Protein AF-A0A2P5EW99-F1 (afdb_monomer_lite)

Radius of gyration: 23.75 Å; chains: 1; bounding box: 66×45×56 Å

pLDDT: mean 87.97, std 10.36, range [47.12, 96.94]

Sequence (179 aa):
MGIEPVIMSAGELESERAGEPGKLIRERYRTASQVVQNQGKMSCLMINDIDAGLGRFGEQPNLEDIVNIVHRMYEKDGISKDEVISIVNKFPNQALDFYGALRSRTYDRSISKWVDDIGGVENLGDKLLKRRKNEKLPVFTPPKQTVEALLESGYSLLKEQQLIMETRLSKEYMKNIDD

Secondary structure (DSSP, 8-state):
--B--EEEEGGGG--SSTTHHHHHHHHHHHHHHHHHHHH--B--EEEES----S----PPP-HHHHHHHHHHHHGGGT--HHHHHHHHHHSTT--HHHHHHHHHHHHHHHHHHHHHHTTSHHHHHHHHTS--TTPPPP---PPPP-HHHHHHHHHHHHHHHHHHHHHHHHHHHHHTS--

Structure (mmCIF, N/CA/C/O backbone):
data_AF-A0A2P5EW99-F1
#
_entry.id   AF-A0A2P5EW99-F1
#
loop_
_atom_site.group_PDB
_atom_site.id
_atom_site.type_symbol
_atom_site.label_atom_id
_atom_site.label_alt_id
_atom_site.label_comp_id
_atom_site.label_asym_id
_atom_site.label_entity_id
_atom_site.label_seq_id
_atom_site.pdbx_PDB_ins_code
_atom_site.Cartn_x
_atom_site.Cartn_y
_atom_site.Cartn_z
_atom_site.occupancy
_atom_site.B_iso_or_equiv
_atom_site.auth_seq_id
_atom_site.auth_comp_id
_atom_site.auth_asym_id
_atom_site.auth_atom_id
_atom_site.pdbx_PDB_model_num
ATOM 1 N N . MET A 1 1 ? -20.392 -2.527 8.228 1.00 56.19 1 MET A N 1
ATOM 2 C CA . MET A 1 1 ? -20.735 -2.230 9.637 1.00 56.19 1 MET A CA 1
ATOM 3 C C . MET A 1 1 ? -20.933 -0.723 9.730 1.00 56.19 1 MET A C 1
ATOM 5 O O . MET A 1 1 ? -19.994 -0.001 9.440 1.00 56.19 1 MET A O 1
ATOM 9 N N . GLY A 1 2 ? -22.161 -0.249 9.964 1.00 81.62 2 GLY A N 1
ATOM 10 C CA . GLY A 1 2 ? -22.544 1.171 9.854 1.00 81.62 2 GLY A CA 1
ATOM 11 C C . GLY A 1 2 ? -22.102 2.036 11.038 1.00 81.62 2 GLY A C 1
ATOM 12 O O . GLY A 1 2 ? -22.951 2.599 11.721 1.00 81.62 2 GLY A O 1
ATOM 13 N N . ILE A 1 3 ? -20.795 2.096 11.299 1.00 90.75 3 ILE A N 1
ATOM 14 C CA . ILE A 1 3 ? -20.188 2.988 12.294 1.00 90.75 3 ILE A CA 1
ATOM 15 C C . ILE A 1 3 ? -19.565 4.170 11.550 1.00 90.75 3 ILE A C 1
ATOM 17 O O . ILE A 1 3 ? -18.874 3.969 10.553 1.00 90.75 3 ILE A O 1
ATOM 21 N N . GLU A 1 4 ? -19.795 5.384 12.036 1.00 93.94 4 GLU A N 1
ATOM 22 C CA . GLU A 1 4 ? -19.189 6.611 11.517 1.00 93.94 4 GLU A CA 1
ATOM 23 C C . GLU A 1 4 ? -18.119 7.099 12.505 1.00 93.94 4 GLU A C 1
ATOM 25 O O . GLU A 1 4 ? -18.459 7.731 13.509 1.00 93.94 4 GLU A O 1
ATOM 30 N N . PRO A 1 5 ? -16.836 6.747 12.304 1.00 94.56 5 PRO A N 1
ATOM 31 C CA . PRO A 1 5 ? -15.780 7.099 13.242 1.00 94.56 5 PRO A CA 1
ATOM 32 C C . PRO A 1 5 ? -15.405 8.580 13.133 1.00 94.56 5 PRO A C 1
ATOM 34 O O . PRO A 1 5 ? -15.312 9.138 12.040 1.00 94.56 5 PRO A O 1
ATOM 37 N N . VAL A 1 6 ? -15.102 9.198 14.272 1.00 95.69 6 VAL A N 1
ATOM 38 C CA . VAL A 1 6 ? -14.366 10.463 14.327 1.00 95.69 6 VAL A CA 1
ATOM 39 C C . VAL A 1 6 ? -12.889 10.120 14.427 1.00 95.69 6 VAL A C 1
ATOM 41 O O . VAL A 1 6 ? -12.452 9.556 15.428 1.00 95.69 6 VAL A O 1
ATOM 44 N N . ILE A 1 7 ? -12.140 10.427 13.373 1.00 93.75 7 ILE A N 1
ATOM 45 C CA . ILE A 1 7 ? -10.735 10.041 13.229 1.00 93.75 7 ILE A CA 1
ATOM 46 C C . ILE A 1 7 ? -9.837 11.205 13.651 1.00 93.75 7 ILE A C 1
ATOM 48 O O . ILE A 1 7 ? -10.129 12.362 13.342 1.00 93.75 7 ILE A O 1
ATOM 52 N N . MET A 1 8 ? -8.741 10.887 14.332 1.00 94.44 8 MET A N 1
ATOM 53 C CA . MET A 1 8 ? -7.618 11.797 14.545 1.00 94.44 8 MET A CA 1
ATOM 54 C C . MET A 1 8 ? -6.282 11.044 14.512 1.00 94.44 8 MET A C 1
ATOM 56 O O . MET A 1 8 ? -6.242 9.846 14.795 1.00 94.44 8 MET A O 1
ATOM 60 N N . SER A 1 9 ? -5.196 11.739 14.180 1.00 92.31 9 SER A N 1
ATOM 61 C CA . SER A 1 9 ? -3.828 11.196 14.202 1.00 92.31 9 SER A CA 1
ATOM 62 C C . SER A 1 9 ? -3.112 11.514 15.518 1.00 92.31 9 SER A C 1
ATOM 64 O O . SER A 1 9 ? -3.367 12.552 16.130 1.00 92.31 9 SER A O 1
ATOM 66 N N . ALA A 1 10 ? -2.174 10.659 15.935 1.00 88.69 10 ALA A N 1
ATOM 67 C CA . ALA A 1 10 ? -1.273 10.938 17.050 1.00 88.69 10 ALA A CA 1
ATOM 68 C C . ALA A 1 10 ? -0.484 12.248 16.876 1.00 88.69 10 ALA A C 1
ATOM 70 O O . ALA A 1 10 ? -0.296 12.961 17.856 1.00 88.69 10 ALA A O 1
ATOM 71 N N . GLY A 1 11 ? -0.127 12.629 15.644 1.00 89.12 11 GLY A N 1
ATOM 72 C CA . GLY A 1 11 ? 0.551 13.904 15.379 1.00 89.12 11 GLY A CA 1
ATOM 73 C C . GLY A 1 11 ? -0.291 15.134 15.748 1.00 89.12 11 GLY A C 1
ATOM 74 O O . GLY A 1 11 ? 0.251 16.164 16.128 1.00 89.12 11 GLY A O 1
ATOM 75 N N . GLU A 1 12 ? -1.628 15.035 15.730 1.00 90.69 12 GLU A N 1
ATOM 76 C CA . GLU A 1 12 ? -2.504 16.120 16.211 1.00 90.69 12 GLU A CA 1
ATOM 77 C C . GLU A 1 12 ? -2.435 16.303 17.739 1.00 90.69 12 GLU A C 1
ATOM 79 O O . GLU A 1 12 ? -2.917 17.305 18.270 1.00 90.69 12 GLU A O 1
ATOM 84 N N . LEU A 1 13 ? -1.877 15.328 18.461 1.00 90.19 13 LEU A N 1
ATOM 85 C CA . LEU A 1 13 ? -1.701 15.357 19.912 1.00 90.19 13 LEU A CA 1
ATOM 86 C C . LEU A 1 13 ? -0.320 15.881 20.329 1.00 90.19 13 LEU A C 1
ATOM 88 O O . LEU A 1 13 ? -0.085 16.056 21.526 1.00 90.19 13 LEU A O 1
ATOM 92 N N . GLU A 1 14 ? 0.577 16.151 19.383 1.00 89.25 14 GLU A N 1
ATOM 93 C CA . GLU A 1 14 ? 1.886 16.738 19.658 1.00 89.25 14 GLU A CA 1
ATOM 94 C C . GLU A 1 14 ? 1.737 18.251 19.868 1.00 89.25 14 GLU A C 1
ATOM 96 O O . GLU A 1 14 ? 1.514 19.016 18.932 1.00 89.25 14 GLU A O 1
ATOM 101 N N . SER A 1 15 ? 1.826 18.699 21.123 1.00 89.75 15 SER A N 1
ATOM 102 C CA . SER A 1 15 ? 1.763 20.123 21.467 1.00 89.75 15 SER A CA 1
ATOM 103 C C . SER A 1 15 ? 2.757 20.476 22.568 1.00 89.75 15 SER A C 1
ATOM 105 O O . SER A 1 15 ? 2.877 19.777 23.574 1.00 89.75 15 SER A O 1
ATOM 107 N N . GLU A 1 16 ? 3.424 21.618 22.398 1.00 90.94 16 GLU A N 1
ATOM 108 C CA . GLU A 1 16 ? 4.286 22.234 23.413 1.00 90.94 16 GLU A CA 1
ATOM 109 C C . GLU A 1 16 ? 3.481 22.757 24.616 1.00 90.94 16 GLU A C 1
ATOM 111 O O . GLU A 1 16 ? 4.020 22.978 25.703 1.00 90.94 16 GLU A O 1
ATOM 116 N N . ARG A 1 17 ? 2.171 22.974 24.440 1.00 91.69 17 ARG A N 1
ATOM 117 C CA . ARG A 1 17 ? 1.294 23.558 25.452 1.00 91.69 17 ARG A CA 1
ATOM 118 C C . ARG A 1 17 ? 0.556 22.469 26.215 1.00 91.69 17 ARG A C 1
ATOM 120 O O . ARG A 1 17 ? -0.347 21.799 25.708 1.00 91.69 17 ARG A O 1
ATOM 127 N N . ALA A 1 18 ? 0.874 22.371 27.501 1.00 86.94 18 ALA A N 1
ATOM 128 C CA . ALA A 1 18 ? 0.179 21.478 28.415 1.00 86.94 18 ALA A CA 1
ATOM 129 C C . ALA A 1 18 ? -1.347 21.699 28.379 1.00 86.94 18 ALA A C 1
ATOM 131 O O . ALA A 1 18 ? -1.847 22.818 28.497 1.00 86.94 18 ALA A O 1
ATOM 132 N N . GLY A 1 19 ? -2.095 20.602 28.234 1.00 89.81 19 GLY A N 1
ATOM 133 C CA . GLY A 1 19 ? -3.559 20.590 28.259 1.00 89.81 19 GLY A CA 1
ATOM 134 C C . GLY A 1 19 ? -4.251 20.708 26.896 1.00 89.81 19 GLY A C 1
ATOM 135 O O . GLY A 1 19 ? -5.423 20.331 26.809 1.00 89.81 19 GLY A O 1
ATOM 136 N N . GLU A 1 20 ? -3.559 21.139 25.835 1.00 93.88 20 GLU A N 1
ATOM 137 C CA . GLU A 1 20 ? -4.117 21.149 24.471 1.00 93.88 20 GLU A CA 1
ATOM 138 C C . GLU A 1 20 ? -4.461 19.743 23.957 1.00 93.88 20 GLU A C 1
ATOM 140 O O . GLU A 1 20 ? -5.608 19.556 23.536 1.00 93.88 20 GLU A O 1
ATOM 145 N N . PRO A 1 21 ? -3.589 18.721 24.097 1.00 92.94 21 PRO A N 1
ATOM 146 C CA . PRO A 1 21 ? -3.914 17.370 23.633 1.00 92.94 21 PRO A CA 1
ATOM 147 C C . PRO A 1 21 ? -5.149 16.803 24.346 1.00 92.94 21 PRO A C 1
ATOM 149 O O . PRO A 1 21 ? -6.064 16.257 23.731 1.00 92.94 21 PRO A O 1
ATOM 152 N N . GLY A 1 22 ? -5.248 17.025 25.662 1.00 93.94 22 GLY A N 1
ATOM 153 C CA . GLY A 1 22 ? -6.405 16.598 26.450 1.00 93.94 22 GLY A CA 1
ATOM 154 C C . GLY A 1 22 ? -7.698 17.338 26.087 1.00 93.94 22 GLY A C 1
ATOM 155 O O . GLY A 1 22 ? -8.784 16.759 26.164 1.00 93.94 22 GLY A O 1
ATOM 156 N N . LYS A 1 23 ? -7.614 18.614 25.689 1.00 95.44 23 LYS A N 1
ATOM 157 C CA . LYS A 1 23 ? -8.766 19.370 25.179 1.00 95.44 23 LYS A CA 1
ATOM 158 C C . LYS A 1 23 ? -9.225 18.809 23.833 1.00 95.44 23 LYS A C 1
ATOM 160 O O . LYS A 1 23 ? -10.418 18.544 23.694 1.00 95.44 23 LYS A O 1
ATOM 165 N N . LEU A 1 24 ? -8.292 18.561 22.916 1.00 95.00 24 LEU A N 1
ATOM 166 C CA . LEU A 1 24 ? -8.584 18.026 21.590 1.00 95.00 24 LEU A CA 1
ATOM 167 C C . LEU A 1 24 ? -9.281 16.660 21.669 1.00 95.00 24 LEU A C 1
ATOM 169 O O . LEU A 1 24 ? -10.329 16.473 21.055 1.00 95.00 24 LEU A O 1
ATOM 173 N N . ILE A 1 25 ? -8.789 15.739 22.506 1.00 95.06 25 ILE A N 1
ATOM 174 C CA . ILE A 1 25 ? -9.436 14.429 22.717 1.00 95.06 25 ILE A CA 1
ATOM 175 C C . ILE A 1 25 ? -10.888 14.597 23.186 1.00 95.06 25 ILE A C 1
ATOM 177 O O . ILE A 1 25 ? -11.794 13.950 22.657 1.00 95.06 25 ILE A O 1
ATOM 181 N N . ARG A 1 26 ? -11.150 15.495 24.149 1.00 96.81 26 ARG A N 1
ATOM 182 C CA . ARG A 1 26 ? -12.518 15.754 24.638 1.00 96.81 26 ARG A CA 1
ATOM 183 C C . ARG A 1 26 ? -13.427 16.316 23.550 1.00 96.81 26 ARG A C 1
ATOM 185 O O . ARG A 1 26 ? -14.605 15.968 23.505 1.00 96.81 26 ARG A O 1
ATOM 192 N N . GLU A 1 27 ? -12.910 17.191 22.698 1.00 96.44 27 GLU A N 1
ATOM 193 C CA . GLU A 1 27 ? -13.664 17.770 21.584 1.00 96.44 27 GLU A CA 1
ATOM 194 C C . GLU A 1 27 ? -14.008 16.714 20.531 1.00 96.44 27 GLU A C 1
ATOM 196 O O . GLU A 1 27 ? -15.172 16.593 20.136 1.00 96.44 27 GLU A O 1
ATOM 201 N N . ARG A 1 28 ? -13.042 15.874 20.145 1.00 96.94 28 ARG A N 1
ATOM 202 C CA . ARG A 1 28 ? -13.268 14.768 19.204 1.00 96.94 28 ARG A CA 1
ATOM 203 C C . ARG A 1 28 ? -14.233 13.722 19.771 1.00 96.94 28 ARG A C 1
ATOM 205 O O . ARG A 1 28 ? -15.149 13.294 19.074 1.00 96.94 28 ARG A O 1
ATOM 212 N N . TYR A 1 29 ? -14.123 13.396 21.059 1.00 96.44 29 TYR A N 1
ATOM 213 C CA . TYR A 1 29 ? -15.063 12.500 21.741 1.00 96.44 29 TYR A CA 1
ATOM 214 C C . TYR A 1 29 ? -16.494 13.062 21.769 1.00 96.44 29 TYR A C 1
ATOM 216 O O . TYR A 1 29 ? -17.459 12.350 21.492 1.00 96.44 29 TYR A O 1
ATOM 224 N N . ARG A 1 30 ? -16.656 14.363 22.054 1.00 96.56 30 ARG A N 1
ATOM 225 C CA . ARG A 1 30 ? -17.970 15.028 21.979 1.00 96.56 30 ARG A CA 1
ATOM 226 C C . ARG A 1 30 ? -18.532 15.028 20.565 1.00 96.56 30 ARG A C 1
ATOM 228 O O . ARG A 1 30 ? -19.731 14.832 20.409 1.00 96.56 30 ARG A O 1
ATOM 235 N N . THR A 1 31 ? -17.680 15.202 19.562 1.00 95.69 31 THR A N 1
ATOM 236 C CA . THR A 1 31 ? -18.081 15.124 18.152 1.00 95.69 31 THR A CA 1
ATOM 237 C C . THR A 1 31 ? -18.645 13.737 17.834 1.00 95.69 31 THR A C 1
ATOM 239 O O . THR A 1 31 ? -19.733 13.642 17.275 1.00 95.69 31 THR A O 1
ATOM 242 N N . ALA A 1 32 ? -17.984 12.662 18.279 1.00 96.00 32 ALA A N 1
ATOM 243 C CA . ALA A 1 32 ? -18.495 11.299 18.106 1.00 96.00 32 ALA A CA 1
ATOM 244 C C . ALA A 1 32 ? -19.850 11.104 18.814 1.00 96.00 32 ALA A C 1
ATOM 246 O O . ALA A 1 32 ? -20.790 10.563 18.237 1.00 96.00 32 ALA A O 1
ATOM 247 N N . SER A 1 33 ? -20.001 11.629 20.035 1.00 95.19 33 SER A N 1
ATOM 248 C CA . SER A 1 33 ? -21.285 11.613 20.754 1.00 95.19 33 SER A CA 1
ATOM 249 C C . SER A 1 33 ? -22.396 12.358 20.000 1.00 95.19 33 SER A C 1
ATOM 251 O O . SER A 1 33 ? -23.525 11.879 19.918 1.00 95.19 33 SER A O 1
ATOM 253 N N . GLN A 1 34 ? -22.083 13.499 19.381 1.00 95.31 34 GLN A N 1
ATOM 254 C CA . GLN A 1 34 ? -23.042 14.254 18.571 1.00 95.31 34 GLN A CA 1
ATOM 255 C C . GLN A 1 34 ? -23.470 13.497 17.312 1.00 95.31 34 GLN A C 1
ATOM 257 O O . GLN A 1 34 ? -24.633 13.595 16.928 1.00 95.31 34 GLN A O 1
ATOM 262 N N . VAL A 1 35 ? -22.581 12.716 16.689 1.00 93.75 35 VAL A N 1
ATOM 263 C CA . VAL A 1 35 ? -22.958 11.828 15.575 1.00 93.75 35 VAL A CA 1
ATOM 264 C C . VAL A 1 35 ? -24.011 10.818 16.041 1.00 93.75 35 VAL A C 1
ATOM 266 O O . VAL A 1 35 ? -25.034 10.652 15.374 1.00 93.75 35 VAL A O 1
ATOM 269 N N . VAL A 1 36 ? -23.832 10.228 17.227 1.00 93.38 36 VAL A N 1
ATOM 270 C CA . VAL A 1 36 ? -24.821 9.308 17.816 1.00 93.38 36 VAL A CA 1
ATOM 271 C C . VAL A 1 36 ? -26.147 10.013 18.100 1.00 93.38 36 VAL A C 1
ATOM 273 O O . VAL A 1 36 ? -27.199 9.520 17.699 1.00 93.38 36 VAL A O 1
ATOM 276 N N . GLN A 1 37 ? -26.109 11.172 18.758 1.00 93.62 37 GLN A N 1
ATOM 277 C CA . GLN A 1 37 ? -27.314 11.882 19.199 1.00 93.62 37 GLN A CA 1
ATOM 278 C C . GLN A 1 37 ? -28.116 12.485 18.042 1.00 93.62 37 GLN A C 1
ATOM 280 O O . GLN A 1 37 ? -29.340 12.384 18.026 1.00 93.62 37 GLN A O 1
ATOM 285 N N . ASN A 1 38 ? -27.437 13.109 17.079 1.00 94.12 38 ASN A N 1
ATOM 286 C CA . ASN A 1 38 ? -28.093 13.919 16.053 1.00 94.12 38 ASN A CA 1
ATOM 287 C C . ASN A 1 38 ? -28.376 13.132 14.774 1.00 94.12 38 ASN A C 1
ATOM 289 O O . ASN A 1 38 ? -29.332 13.443 14.069 1.00 94.12 38 ASN A O 1
ATOM 293 N N . GLN A 1 39 ? -27.539 12.142 14.448 1.00 90.62 39 GLN A N 1
ATOM 294 C CA . GLN A 1 39 ? -27.673 11.365 13.212 1.00 90.62 39 GLN A CA 1
ATOM 295 C C . GLN A 1 39 ? -28.203 9.946 13.451 1.00 90.62 39 GLN A C 1
ATOM 297 O O . GLN A 1 39 ? -28.511 9.251 12.484 1.00 90.62 39 GLN A O 1
ATOM 302 N N . GLY A 1 40 ? -28.285 9.489 14.708 1.00 90.81 40 GLY A N 1
ATOM 303 C CA . GLY A 1 40 ? -28.728 8.133 15.050 1.00 90.81 40 GLY A CA 1
ATOM 304 C C . GLY A 1 40 ? -27.779 7.026 14.574 1.00 90.81 40 GLY A C 1
ATOM 305 O O . GLY A 1 40 ? -28.169 5.860 14.533 1.00 90.81 40 GLY A O 1
ATOM 306 N N . LYS A 1 41 ? -26.542 7.368 14.190 1.00 92.31 41 LYS A N 1
ATOM 307 C CA . LYS A 1 41 ? -25.525 6.414 13.732 1.00 92.31 41 LYS A CA 1
ATOM 308 C C . LYS A 1 41 ? -24.578 6.067 14.868 1.00 92.31 41 LYS A C 1
ATOM 310 O O . LYS A 1 41 ? -24.159 6.943 15.617 1.00 92.31 41 LYS A O 1
ATOM 315 N N . MET A 1 42 ? -24.183 4.800 14.966 1.00 94.69 42 MET A N 1
ATOM 316 C CA . MET A 1 42 ? -23.109 4.418 15.884 1.00 94.69 42 MET A CA 1
ATOM 317 C C . MET A 1 42 ? -21.824 5.165 15.512 1.00 94.69 42 MET A C 1
ATOM 319 O O . MET A 1 42 ? -21.482 5.264 14.336 1.00 94.69 42 MET A O 1
ATOM 323 N N . SER A 1 43 ? -21.105 5.672 16.509 1.00 96.19 43 SER A N 1
ATOM 324 C CA . SER A 1 43 ? -19.857 6.409 16.317 1.00 96.19 43 SER A CA 1
ATOM 325 C C . SER A 1 43 ? -18.870 6.072 17.427 1.00 96.19 43 SER A C 1
ATOM 327 O O . SER A 1 43 ? -19.259 5.688 18.531 1.00 96.19 43 SER A O 1
ATOM 329 N N . CYS A 1 44 ? -17.587 6.214 17.125 1.00 94.44 44 CYS A N 1
ATOM 330 C CA . CYS A 1 44 ? -16.490 6.074 18.068 1.00 94.44 44 CYS A CA 1
ATOM 331 C C . CYS A 1 44 ? -15.416 7.123 17.763 1.00 94.44 44 CYS A C 1
ATOM 333 O O . CYS A 1 44 ? -15.325 7.625 16.642 1.00 94.44 44 CYS A O 1
ATOM 335 N N . LEU A 1 45 ? -14.598 7.448 18.763 1.00 95.12 45 LEU A N 1
ATOM 336 C CA . LEU A 1 45 ? -13.349 8.170 18.544 1.00 95.12 45 LEU A CA 1
ATOM 337 C C . LEU A 1 45 ? -12.261 7.152 18.191 1.00 95.12 45 LEU A C 1
ATOM 339 O O . LEU A 1 45 ? -11.990 6.254 18.986 1.00 95.12 45 LEU A O 1
ATOM 343 N N . MET A 1 46 ? -11.642 7.308 17.025 1.00 93.50 46 MET A N 1
ATOM 344 C CA . MET A 1 46 ? -10.511 6.502 16.575 1.00 93.50 46 MET A CA 1
ATOM 345 C C . MET A 1 46 ? -9.261 7.381 16.519 1.00 93.50 46 MET A C 1
ATOM 347 O O . MET A 1 46 ? -9.207 8.341 15.752 1.00 93.50 46 MET A O 1
ATOM 351 N N . ILE A 1 47 ? -8.268 7.053 17.343 1.00 91.88 47 ILE A N 1
ATOM 352 C CA . ILE A 1 47 ? -6.959 7.713 17.348 1.00 91.88 47 ILE A CA 1
ATOM 353 C C . ILE A 1 47 ? -5.980 6.770 16.654 1.00 91.88 47 ILE A C 1
ATOM 355 O O . ILE A 1 47 ? -5.794 5.648 17.122 1.00 91.88 47 ILE A O 1
ATOM 359 N N . ASN A 1 48 ? -5.405 7.201 15.533 1.00 89.19 48 ASN A N 1
ATOM 360 C CA . ASN A 1 48 ? -4.478 6.392 14.745 1.00 89.19 48 ASN A CA 1
ATOM 361 C C . ASN A 1 48 ? -3.013 6.696 15.087 1.00 89.19 48 ASN A C 1
ATOM 363 O O . ASN A 1 48 ? -2.694 7.822 15.471 1.00 89.19 48 ASN A O 1
ATOM 367 N N . ASP A 1 49 ? -2.144 5.702 14.885 1.00 83.81 49 ASP A N 1
ATOM 368 C CA . ASP A 1 49 ? -0.677 5.80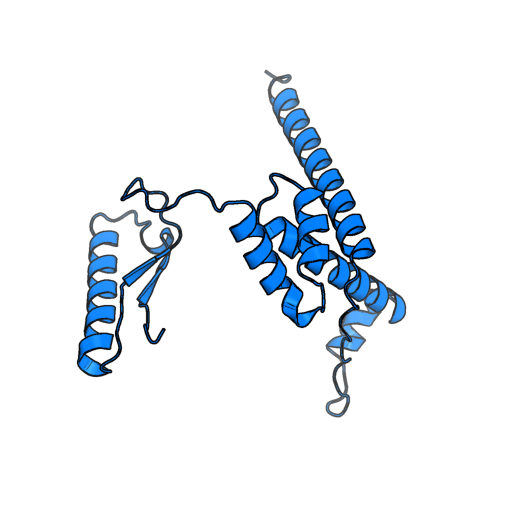8 14.983 1.00 83.81 49 ASP A CA 1
ATOM 369 C C . ASP A 1 49 ? -0.153 6.258 16.357 1.00 83.81 49 ASP A C 1
ATOM 371 O O . ASP A 1 49 ? 0.841 6.973 16.456 1.00 83.81 49 ASP A O 1
ATOM 375 N N . ILE A 1 50 ? -0.832 5.865 17.442 1.00 81.00 50 ILE A N 1
ATOM 376 C CA . ILE A 1 50 ? -0.364 6.155 18.800 1.00 81.00 50 ILE A CA 1
ATOM 377 C C . ILE A 1 50 ? 0.643 5.096 19.269 1.00 81.00 50 ILE A C 1
ATOM 379 O O . ILE A 1 50 ? 0.275 3.980 19.635 1.00 81.00 50 ILE A O 1
ATOM 383 N N . ASP A 1 51 ? 1.919 5.470 19.335 1.00 74.69 51 ASP A N 1
ATOM 384 C CA . ASP A 1 51 ? 2.987 4.641 19.910 1.00 74.69 51 ASP A CA 1
ATOM 385 C C . ASP A 1 51 ? 2.975 4.707 21.451 1.00 74.69 51 ASP A C 1
ATOM 387 O O . ASP A 1 51 ? 3.935 5.117 22.105 1.00 74.69 51 ASP A O 1
ATOM 391 N N . ALA A 1 52 ? 1.848 4.332 22.062 1.00 66.56 52 ALA A N 1
ATOM 392 C CA . ALA A 1 52 ? 1.665 4.319 23.512 1.00 66.56 52 ALA A CA 1
ATOM 393 C C . ALA A 1 52 ? 1.335 2.911 24.019 1.00 66.56 52 ALA A C 1
ATOM 395 O O . ALA A 1 52 ? 0.555 2.175 23.421 1.00 66.56 52 ALA A O 1
ATOM 396 N N . GLY A 1 53 ? 1.879 2.542 25.182 1.00 58.16 53 GLY A N 1
ATOM 397 C CA . GLY A 1 53 ? 1.628 1.254 25.844 1.00 58.16 53 GLY A CA 1
ATOM 398 C C . GLY A 1 53 ? 0.231 1.116 26.467 1.00 58.16 53 GLY A C 1
ATOM 399 O O . GLY A 1 53 ? 0.112 0.606 27.580 1.00 58.16 53 GLY A O 1
ATOM 400 N N . LEU A 1 54 ? -0.822 1.595 25.803 1.00 60.06 54 LEU A N 1
ATOM 401 C CA . LEU A 1 54 ? -2.201 1.552 26.287 1.00 60.06 54 LEU A CA 1
ATOM 402 C C . LEU A 1 54 ? -2.948 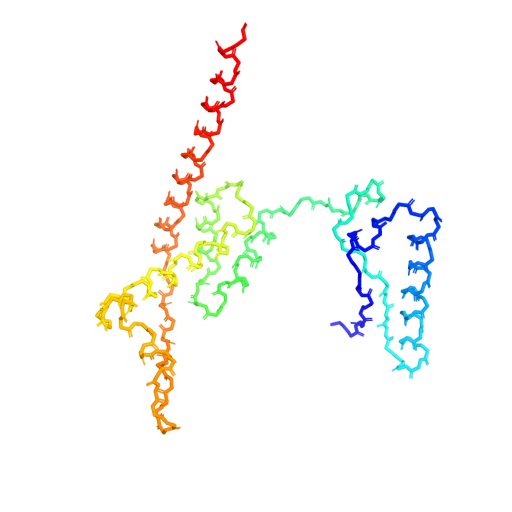0.373 25.663 1.00 60.06 54 LEU A C 1
ATOM 404 O O . LEU A 1 54 ? -3.510 0.490 24.583 1.00 60.06 54 LEU A O 1
ATOM 408 N N . GLY A 1 55 ? -2.981 -0.751 26.385 1.00 58.16 55 GLY A N 1
ATOM 409 C CA . GLY A 1 55 ? -3.725 -1.949 25.990 1.00 58.16 55 GLY A CA 1
ATOM 410 C C . GLY A 1 55 ? -3.076 -2.684 24.816 1.00 58.16 55 GLY A C 1
ATOM 411 O O . GLY A 1 55 ? -3.090 -2.227 23.681 1.00 58.16 55 GLY A O 1
ATOM 412 N N . ARG A 1 56 ? -2.521 -3.873 25.066 1.00 59.94 56 ARG A N 1
ATOM 413 C CA . ARG A 1 56 ? -2.084 -4.754 23.977 1.00 59.94 56 ARG A CA 1
ATOM 414 C C . ARG A 1 56 ? -3.302 -5.510 23.457 1.00 59.94 56 ARG A C 1
ATOM 416 O O . ARG A 1 56 ? -3.718 -6.486 24.070 1.00 59.94 56 ARG A O 1
ATOM 423 N N . PHE A 1 57 ? -3.874 -5.048 22.354 1.00 61.22 57 PHE A N 1
ATOM 424 C CA . PHE A 1 57 ? -4.826 -5.821 21.563 1.00 61.22 57 PHE A CA 1
ATOM 425 C C . PHE A 1 57 ? -4.188 -6.105 20.207 1.00 61.22 57 PHE A C 1
ATOM 427 O O . PHE A 1 57 ? -3.990 -5.193 19.413 1.00 61.22 57 PHE A O 1
ATOM 434 N N . GLY A 1 58 ? -3.838 -7.366 19.970 1.00 60.09 58 GLY A N 1
ATOM 435 C CA . GLY A 1 58 ? -3.280 -7.814 18.700 1.00 60.09 58 GLY A CA 1
ATOM 436 C C . GLY A 1 58 ? -2.336 -8.987 18.896 1.00 60.09 58 GLY A C 1
ATOM 437 O O . GLY A 1 58 ? -1.211 -8.817 19.363 1.00 60.09 58 GLY A O 1
ATOM 438 N N . GLU A 1 59 ? -2.796 -10.179 18.532 1.00 68.44 59 GLU A N 1
ATOM 439 C CA . GLU A 1 59 ? -1.877 -11.219 18.086 1.00 68.44 59 GLU A CA 1
ATOM 440 C C . GLU A 1 59 ? -1.304 -10.781 16.735 1.00 68.44 59 GLU A C 1
ATOM 442 O O . GLU A 1 59 ? -1.975 -10.099 15.954 1.00 68.44 59 GLU A O 1
ATOM 447 N N . GLN A 1 60 ? -0.048 -11.131 16.465 1.00 75.81 60 GLN A N 1
ATOM 448 C CA . GLN A 1 60 ? 0.490 -10.949 15.121 1.00 75.81 60 GLN A CA 1
ATOM 449 C C . GLN A 1 60 ? -0.346 -11.798 14.152 1.00 75.81 60 GLN A C 1
ATOM 451 O O . GLN A 1 60 ? -0.668 -12.937 14.501 1.00 75.81 60 GLN A O 1
ATOM 456 N N . PRO A 1 61 ? -0.708 -11.268 12.967 1.00 83.38 61 PRO A N 1
ATOM 457 C CA . PRO A 1 61 ? -1.490 -12.022 11.999 1.00 83.38 61 PRO A CA 1
ATOM 458 C C . PRO A 1 61 ? -0.771 -13.331 11.681 1.00 83.38 61 PRO A C 1
ATOM 460 O O . PRO A 1 61 ? 0.435 -13.343 11.416 1.00 83.38 61 PRO A O 1
ATOM 463 N N . ASN A 1 62 ? -1.509 -14.436 11.728 1.00 88.81 62 ASN A N 1
ATOM 464 C CA . ASN A 1 62 ? -0.953 -15.730 11.367 1.00 88.81 62 ASN A CA 1
ATOM 465 C C . ASN A 1 62 ? -0.833 -15.846 9.832 1.00 88.81 62 ASN A C 1
ATOM 467 O O . ASN A 1 62 ? -1.255 -14.969 9.073 1.00 88.81 62 ASN A O 1
ATOM 471 N N . LEU A 1 63 ? -0.244 -16.942 9.349 1.00 89.31 63 LEU A N 1
ATOM 472 C CA . LEU A 1 63 ? -0.051 -17.155 7.912 1.00 89.31 63 LEU A CA 1
ATOM 473 C C . LEU A 1 63 ? -1.375 -17.139 7.126 1.00 89.31 63 LEU A C 1
ATOM 475 O O . LEU A 1 63 ? -1.419 -16.627 6.009 1.00 89.31 63 LEU A O 1
ATOM 479 N N . GLU A 1 64 ? -2.450 -17.681 7.698 1.00 91.88 64 GLU A N 1
ATOM 480 C CA . GLU A 1 64 ? -3.765 -17.706 7.058 1.00 91.88 64 GLU A CA 1
ATOM 481 C C . GLU A 1 64 ? -4.357 -16.296 6.936 1.00 91.88 64 GLU A C 1
ATOM 483 O O . GLU A 1 64 ? -4.888 -15.949 5.877 1.00 91.88 64 GLU A O 1
ATOM 488 N N . ASP A 1 65 ? -4.202 -15.459 7.966 1.00 91.94 65 ASP A N 1
ATOM 489 C CA . ASP A 1 65 ? -4.600 -14.050 7.928 1.00 91.94 65 ASP A CA 1
ATOM 490 C C . ASP A 1 65 ? -3.866 -13.309 6.808 1.00 91.94 65 A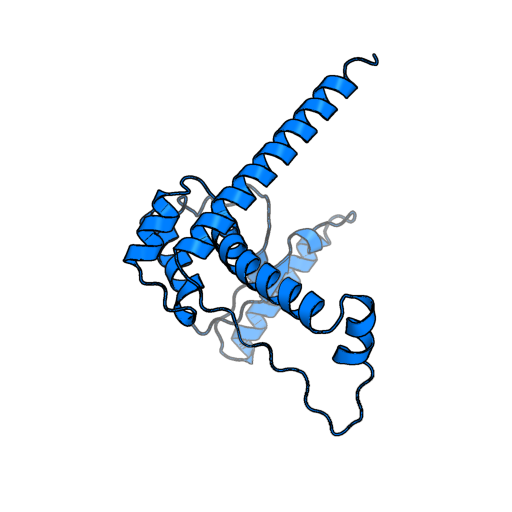SP A C 1
ATOM 492 O O . ASP A 1 65 ? -4.495 -12.637 5.987 1.00 9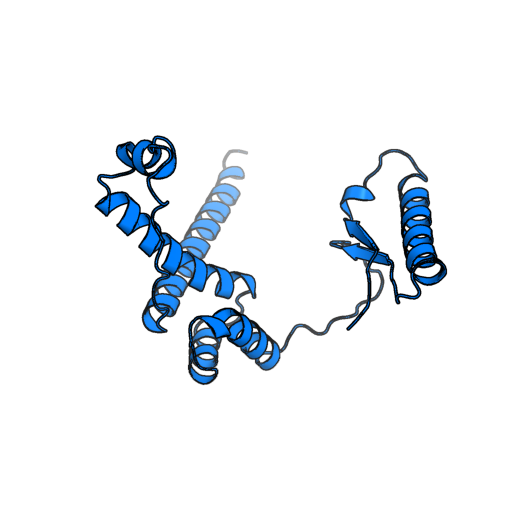1.94 65 ASP A O 1
ATOM 496 N N . ILE A 1 66 ? -2.543 -13.491 6.713 1.00 92.88 66 ILE A N 1
ATOM 497 C CA . ILE A 1 66 ? -1.715 -12.887 5.661 1.00 92.88 66 ILE A CA 1
ATOM 498 C C . ILE A 1 66 ? -2.194 -13.339 4.277 1.00 92.88 66 ILE A C 1
ATOM 500 O O . ILE A 1 66 ? -2.448 -12.500 3.413 1.00 92.88 66 ILE A O 1
ATOM 504 N N . VAL A 1 67 ? -2.380 -14.646 4.064 1.00 95.38 67 VAL A N 1
ATOM 505 C CA . VAL A 1 67 ? -2.869 -15.194 2.787 1.00 95.38 67 VAL A CA 1
ATOM 506 C C . VAL A 1 67 ? -4.234 -14.611 2.424 1.00 95.38 67 VAL A C 1
ATOM 508 O O . VAL A 1 67 ? -4.451 -14.230 1.274 1.00 95.38 67 VAL A O 1
ATOM 511 N N . ASN A 1 68 ? -5.156 -14.506 3.382 1.00 95.50 68 ASN A N 1
ATOM 512 C CA . ASN A 1 68 ? -6.485 -13.953 3.137 1.00 95.50 68 ASN A CA 1
ATOM 513 C C . ASN A 1 68 ? -6.426 -12.461 2.771 1.00 95.50 68 ASN A C 1
ATOM 515 O O . ASN A 1 68 ? -7.115 -12.036 1.840 1.00 95.50 68 ASN A O 1
ATOM 519 N N . ILE A 1 69 ? -5.583 -11.674 3.449 1.00 94.50 69 ILE A N 1
ATOM 520 C CA . ILE A 1 69 ? -5.383 -10.248 3.149 1.00 94.50 69 ILE A CA 1
ATOM 521 C C . ILE A 1 69 ? -4.779 -10.071 1.750 1.00 94.50 69 ILE A C 1
ATOM 523 O O . ILE A 1 69 ? -5.297 -9.291 0.948 1.00 94.50 69 ILE A O 1
ATOM 527 N N . VAL A 1 70 ? -3.722 -10.820 1.421 1.00 95.44 70 VAL A N 1
ATOM 528 C CA . VAL A 1 70 ? -3.057 -10.737 0.108 1.00 95.44 70 VAL A CA 1
ATOM 529 C C . VAL A 1 70 ? -3.982 -11.225 -1.009 1.00 95.44 70 VAL A C 1
ATOM 531 O O . VAL A 1 70 ? -4.052 -10.609 -2.069 1.00 95.44 70 VAL A O 1
ATOM 534 N N . HIS A 1 71 ? -4.776 -12.270 -0.774 1.00 96.38 71 HIS A N 1
ATOM 535 C CA . HIS A 1 71 ? -5.759 -12.724 -1.754 1.00 96.38 71 HIS A CA 1
ATOM 536 C C . HIS A 1 71 ? -6.822 -11.662 -2.043 1.00 96.38 71 HIS A C 1
ATOM 538 O O . HIS A 1 71 ? -7.138 -11.414 -3.205 1.00 96.38 71 HIS A O 1
ATOM 544 N N . ARG A 1 72 ? -7.309 -10.955 -1.014 1.00 95.62 72 ARG A N 1
ATOM 545 C CA . ARG A 1 72 ? -8.207 -9.805 -1.205 1.00 95.62 72 ARG A CA 1
ATOM 546 C C . ARG A 1 72 ? -7.550 -8.668 -1.977 1.00 95.62 72 ARG A C 1
ATOM 548 O O . ARG A 1 72 ? -8.215 -8.017 -2.779 1.00 95.62 72 ARG A O 1
ATOM 555 N N . MET A 1 73 ? -6.252 -8.453 -1.785 1.00 94.50 73 MET A N 1
ATOM 556 C CA . MET A 1 73 ? -5.493 -7.454 -2.535 1.00 94.50 73 MET A CA 1
ATOM 557 C C . MET A 1 73 ? -5.452 -7.758 -4.041 1.00 94.50 73 MET A C 1
ATOM 559 O O . MET A 1 73 ? -5.511 -6.827 -4.843 1.00 94.50 73 MET A O 1
ATOM 563 N N . TYR A 1 74 ? -5.384 -9.038 -4.425 1.00 94.75 74 TYR A N 1
ATOM 564 C CA . TYR A 1 74 ? -5.282 -9.478 -5.825 1.00 94.75 74 TYR A CA 1
ATOM 565 C C . TYR A 1 74 ? -6.607 -9.977 -6.425 1.00 94.75 74 TYR A C 1
ATOM 567 O O . TYR A 1 74 ? -6.629 -10.450 -7.562 1.00 94.75 74 TYR A O 1
ATOM 575 N N . GLU A 1 75 ? -7.727 -9.847 -5.705 1.00 91.31 75 GLU A N 1
ATOM 576 C CA . GLU A 1 75 ? -9.046 -10.354 -6.123 1.00 91.31 75 GLU A CA 1
ATOM 577 C C . GLU A 1 75 ? -9.460 -9.822 -7.505 1.00 91.31 75 GLU A C 1
ATOM 579 O O . GLU A 1 75 ? -9.967 -10.562 -8.345 1.00 91.31 75 GLU A O 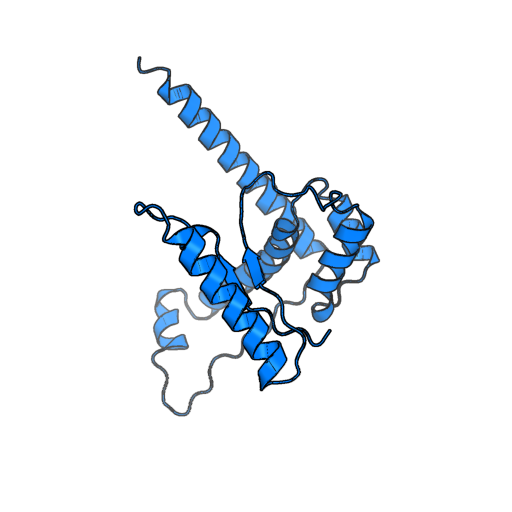1
ATOM 584 N N . LYS A 1 76 ? -9.177 -8.542 -7.781 1.00 90.50 76 LYS A N 1
ATOM 585 C CA . LYS A 1 76 ? -9.482 -7.906 -9.076 1.00 90.50 76 LYS A CA 1
ATOM 586 C C . LYS A 1 76 ? -8.533 -8.312 -10.201 1.00 90.50 76 LYS A C 1
ATOM 588 O O . LYS A 1 76 ? -8.854 -8.089 -11.364 1.00 90.50 76 LYS A O 1
ATOM 593 N N . ASP A 1 77 ? -7.377 -8.869 -9.861 1.00 90.94 77 ASP A N 1
ATOM 594 C CA . ASP A 1 77 ? -6.354 -9.273 -10.820 1.00 90.94 77 ASP A CA 1
ATOM 595 C C . ASP A 1 77 ? -6.492 -10.751 -11.232 1.00 90.94 77 ASP A C 1
ATOM 597 O O . ASP A 1 77 ? -5.785 -11.207 -12.128 1.00 90.94 77 ASP A O 1
ATOM 601 N N . GLY A 1 78 ? -7.430 -11.486 -10.620 1.00 91.50 78 GLY A N 1
ATOM 602 C CA . GLY A 1 78 ? -7.751 -12.870 -10.975 1.00 91.50 78 GLY A CA 1
ATOM 603 C C . GLY A 1 78 ? -6.747 -13.907 -10.470 1.00 91.50 78 GLY A C 1
ATOM 604 O O . GLY A 1 78 ? -6.748 -15.026 -10.975 1.00 91.50 78 GLY A O 1
ATOM 605 N N . ILE A 1 79 ? -5.904 -13.550 -9.495 1.00 94.50 79 ILE A N 1
ATOM 606 C CA . ILE A 1 79 ? -4.955 -14.477 -8.867 1.00 94.50 79 ILE A CA 1
ATOM 607 C C . ILE A 1 79 ? -5.703 -15.357 -7.860 1.00 94.50 79 ILE A C 1
ATOM 609 O O . ILE A 1 79 ? -6.368 -14.863 -6.942 1.00 94.50 79 ILE A O 1
ATOM 613 N N . SER A 1 80 ? -5.602 -16.672 -8.029 1.00 96.25 80 SER A N 1
ATOM 614 C CA . SER A 1 80 ? -6.246 -17.653 -7.157 1.00 96.25 80 SER A CA 1
ATOM 615 C C . SER A 1 80 ? -5.620 -17.679 -5.758 1.00 96.25 80 SER A C 1
ATOM 617 O O . SER A 1 80 ? -4.480 -17.262 -5.542 1.00 96.25 80 SER A O 1
ATOM 619 N N . LYS A 1 81 ? -6.366 -18.194 -4.774 1.00 95.94 81 LYS A N 1
ATOM 620 C CA . LYS A 1 81 ? -5.863 -18.320 -3.398 1.00 95.94 81 LYS A CA 1
ATOM 621 C C . LYS A 1 81 ? -4.644 -19.252 -3.318 1.00 95.94 81 LYS A C 1
ATOM 623 O O . LYS A 1 81 ? -3.717 -18.951 -2.574 1.00 95.94 81 LYS A O 1
ATOM 628 N N . ASP A 1 82 ? -4.606 -20.317 -4.117 1.00 96.56 82 ASP A N 1
ATOM 629 C CA . ASP A 1 82 ? -3.476 -21.258 -4.163 1.00 96.56 82 ASP A CA 1
ATOM 630 C C . ASP A 1 82 ? -2.199 -20.601 -4.708 1.00 96.56 82 ASP A C 1
ATOM 632 O O . ASP A 1 82 ? -1.107 -20.790 -4.169 1.00 96.56 82 ASP A O 1
ATOM 636 N N . GLU A 1 83 ? -2.331 -19.753 -5.729 1.00 96.62 83 GLU A N 1
ATOM 637 C CA . GLU A 1 83 ? -1.215 -18.957 -6.250 1.00 96.62 83 GLU A CA 1
ATOM 638 C C . GLU A 1 83 ? -0.710 -17.947 -5.213 1.00 96.62 83 GLU A C 1
ATOM 640 O O . GLU A 1 83 ? 0.499 -17.792 -5.036 1.00 96.62 83 GLU A O 1
ATOM 645 N N . VAL A 1 84 ? -1.616 -17.304 -4.467 1.00 96.69 84 VAL A N 1
ATOM 646 C CA . VAL A 1 84 ? -1.242 -16.418 -3.353 1.00 96.69 84 VAL A CA 1
ATOM 647 C C . VAL A 1 84 ? -0.484 -17.180 -2.273 1.00 96.69 84 VAL A C 1
ATOM 649 O O . VAL A 1 84 ? 0.547 -16.696 -1.812 1.00 96.69 84 VAL A O 1
ATOM 652 N N . ILE A 1 85 ? -0.937 -18.381 -1.901 1.00 96.50 85 ILE A N 1
ATOM 653 C CA . ILE A 1 85 ? -0.224 -19.244 -0.947 1.00 96.50 85 ILE A CA 1
ATOM 654 C C . ILE A 1 85 ? 1.199 -19.517 -1.446 1.00 96.50 85 ILE A C 1
ATOM 656 O O . ILE A 1 85 ? 2.152 -19.393 -0.676 1.00 96.50 85 ILE A O 1
ATOM 660 N N . SER A 1 86 ? 1.368 -19.824 -2.737 1.00 96.12 86 SER A N 1
ATOM 661 C CA . SER A 1 86 ? 2.694 -20.019 -3.333 1.00 96.12 86 SER A CA 1
ATOM 662 C C . SER A 1 86 ? 3.574 -18.768 -3.223 1.00 96.12 86 SER A C 1
ATOM 664 O O . SER A 1 86 ? 4.756 -18.886 -2.902 1.00 96.12 86 SER A O 1
ATOM 666 N N . ILE A 1 87 ? 3.025 -17.574 -3.467 1.00 95.94 87 ILE A N 1
ATOM 667 C CA . ILE A 1 87 ? 3.765 -16.303 -3.372 1.00 95.94 87 ILE A CA 1
ATOM 668 C C . ILE A 1 87 ? 4.166 -16.008 -1.920 1.00 95.94 87 ILE A C 1
ATOM 670 O O . ILE A 1 87 ? 5.329 -15.706 -1.659 1.00 95.94 87 ILE A O 1
ATOM 674 N N . VAL A 1 88 ? 3.235 -16.134 -0.971 1.00 95.75 88 VAL A N 1
ATOM 675 C CA . VAL A 1 88 ? 3.484 -15.868 0.457 1.00 95.75 88 VAL A CA 1
ATOM 676 C C . VAL A 1 88 ? 4.517 -16.844 1.023 1.00 95.75 88 VAL A C 1
ATOM 678 O O . VAL A 1 88 ? 5.466 -16.427 1.683 1.00 95.75 88 VAL A O 1
ATOM 681 N N . ASN A 1 89 ? 4.410 -18.134 0.693 1.00 95.12 89 ASN A N 1
ATOM 682 C CA . ASN A 1 89 ? 5.402 -19.134 1.099 1.00 95.12 89 ASN A CA 1
ATOM 683 C C . ASN A 1 89 ? 6.785 -18.877 0.491 1.00 95.12 89 ASN A C 1
ATOM 685 O O . ASN A 1 89 ? 7.797 -19.275 1.068 1.00 95.12 89 ASN A O 1
ATOM 689 N N . LYS A 1 90 ? 6.847 -18.231 -0.680 1.00 96.44 90 LYS A N 1
ATOM 690 C CA . LYS A 1 90 ? 8.113 -17.911 -1.338 1.00 96.44 90 LYS A CA 1
ATOM 691 C C . LYS A 1 90 ? 8.833 -16.727 -0.699 1.00 96.44 90 LYS A C 1
ATOM 693 O O . LYS A 1 90 ? 10.063 -16.687 -0.735 1.00 96.44 90 LYS A O 1
ATOM 698 N N . PHE A 1 91 ? 8.082 -15.806 -0.103 1.00 94.81 91 PHE A N 1
ATOM 699 C CA . PHE A 1 91 ? 8.592 -14.602 0.547 1.00 94.81 91 PHE A CA 1
ATOM 700 C C . PHE A 1 91 ? 8.154 -14.539 2.022 1.00 94.81 91 PHE A C 1
ATOM 702 O O . PHE A 1 91 ? 7.412 -13.636 2.414 1.00 94.81 91 PHE A O 1
ATOM 709 N N . PRO A 1 92 ? 8.606 -15.486 2.867 1.00 89.31 92 PRO A N 1
ATOM 710 C CA . PRO A 1 92 ? 8.228 -15.502 4.273 1.00 89.31 92 PRO A CA 1
ATOM 711 C C . PRO A 1 92 ? 8.783 -14.272 5.008 1.00 89.31 92 PRO A C 1
ATOM 713 O O . PRO A 1 92 ? 9.786 -13.682 4.601 1.00 89.31 92 PRO A O 1
ATOM 716 N N . ASN A 1 93 ? 8.151 -13.918 6.130 1.00 85.94 93 ASN A N 1
ATOM 717 C CA . ASN A 1 93 ? 8.556 -12.813 7.015 1.00 85.94 93 ASN A CA 1
ATOM 718 C C . ASN A 1 93 ? 8.556 -11.419 6.363 1.00 85.94 93 ASN A C 1
ATOM 720 O O . ASN A 1 93 ? 9.182 -10.497 6.881 1.00 85.94 93 ASN A O 1
ATOM 724 N N . GLN A 1 94 ? 7.863 -11.253 5.237 1.00 91.19 94 GLN A N 1
ATOM 725 C CA . GLN A 1 94 ? 7.633 -9.943 4.641 1.00 91.19 94 GLN A CA 1
ATOM 726 C C . GLN A 1 94 ? 6.396 -9.281 5.250 1.00 91.19 94 GLN A C 1
ATOM 728 O O . GLN A 1 94 ? 5.396 -9.945 5.535 1.00 91.19 94 GLN A O 1
ATOM 733 N N . ALA A 1 95 ? 6.461 -7.962 5.428 1.00 91.00 95 ALA A N 1
ATOM 734 C CA . ALA A 1 95 ? 5.314 -7.162 5.838 1.00 91.00 95 ALA A CA 1
ATOM 735 C C . ALA A 1 95 ? 4.236 -7.122 4.733 1.00 91.00 95 ALA A C 1
ATOM 737 O O . ALA A 1 95 ? 4.490 -7.436 3.571 1.00 91.00 95 ALA A O 1
ATOM 738 N N . LEU A 1 96 ? 2.995 -6.772 5.089 1.00 91.69 96 LEU A N 1
ATOM 739 C CA . LEU A 1 96 ? 1.862 -6.792 4.147 1.00 91.69 96 LEU A CA 1
ATOM 740 C C . LEU A 1 96 ? 2.035 -5.820 2.966 1.00 91.69 96 LEU A C 1
ATOM 742 O O . LEU A 1 96 ? 1.564 -6.090 1.860 1.00 91.69 96 LEU A O 1
ATOM 746 N N . ASP A 1 97 ? 2.721 -4.704 3.193 1.00 93.69 97 ASP A N 1
ATOM 747 C CA . ASP A 1 97 ? 3.046 -3.697 2.183 1.00 93.69 97 ASP A CA 1
ATOM 748 C C . ASP A 1 97 ? 3.960 -4.238 1.073 1.00 93.69 97 ASP A C 1
ATOM 750 O O . ASP A 1 97 ? 3.803 -3.839 -0.082 1.00 93.69 97 ASP A O 1
ATOM 754 N N . PHE A 1 98 ? 4.836 -5.202 1.376 1.00 95.62 98 PHE A N 1
ATOM 755 C CA . PHE A 1 98 ? 5.677 -5.885 0.393 1.00 95.62 98 PHE A CA 1
ATOM 756 C C . PHE A 1 98 ? 4.837 -6.498 -0.731 1.00 95.62 98 PHE A C 1
ATOM 758 O O . PHE A 1 98 ? 5.132 -6.289 -1.906 1.00 95.62 98 PHE A O 1
ATOM 765 N N . TYR A 1 99 ? 3.743 -7.189 -0.395 1.00 95.12 99 TYR A N 1
ATOM 766 C CA . TYR A 1 99 ? 2.842 -7.790 -1.383 1.00 95.12 99 TYR A CA 1
ATOM 767 C C . TYR A 1 99 ? 2.091 -6.730 -2.202 1.00 95.12 99 TYR A C 1
ATOM 769 O O . TYR A 1 99 ? 1.855 -6.914 -3.400 1.00 95.12 99 TYR A O 1
ATOM 777 N N . GLY A 1 100 ? 1.790 -5.575 -1.605 1.00 95.00 100 GLY A N 1
ATOM 778 C CA . GLY A 1 100 ? 1.316 -4.405 -2.348 1.00 95.00 100 GLY A CA 1
ATOM 779 C C . GLY A 1 100 ? 2.361 -3.897 -3.341 1.00 95.00 100 GLY A C 1
ATOM 780 O O . GLY A 1 100 ? 2.042 -3.638 -4.502 1.00 95.00 100 GLY A O 1
ATOM 781 N N . ALA A 1 101 ? 3.623 -3.831 -2.919 1.00 95.94 101 ALA A N 1
ATOM 782 C CA . ALA A 1 101 ? 4.735 -3.395 -3.751 1.00 95.94 101 ALA A CA 1
ATOM 783 C C . ALA A 1 101 ? 5.012 -4.349 -4.925 1.00 95.94 101 ALA A C 1
ATOM 785 O O . ALA A 1 101 ? 5.322 -3.866 -6.015 1.00 95.94 101 ALA A O 1
ATOM 786 N N . LEU A 1 102 ? 4.837 -5.671 -4.758 1.00 95.31 102 LEU A N 1
ATOM 787 C CA . LEU A 1 102 ? 4.921 -6.640 -5.866 1.00 95.31 102 LEU A CA 1
ATOM 788 C C . LEU A 1 102 ? 3.987 -6.251 -7.007 1.00 95.31 102 LEU A C 1
ATOM 790 O O . LEU A 1 102 ? 4.394 -6.172 -8.164 1.00 95.31 102 LEU A O 1
ATOM 794 N N . ARG A 1 103 ? 2.730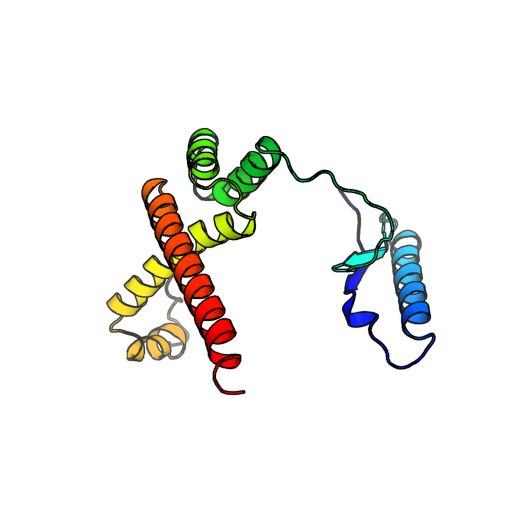 -5.974 -6.655 1.00 93.50 103 ARG A N 1
ATOM 795 C CA . ARG A 1 103 ? 1.699 -5.575 -7.604 1.00 93.50 103 ARG A CA 1
ATOM 796 C C . ARG A 1 103 ? 2.016 -4.212 -8.205 1.00 93.50 103 ARG A C 1
ATOM 798 O O . ARG A 1 103 ? 1.962 -4.074 -9.416 1.00 93.50 103 ARG A O 1
ATOM 805 N N . SER A 1 104 ? 2.385 -3.213 -7.407 1.00 94.31 104 SER A N 1
ATOM 806 C CA . SER A 1 104 ? 2.719 -1.880 -7.931 1.00 94.31 104 SER A CA 1
ATOM 807 C C . SER A 1 104 ? 3.881 -1.916 -8.930 1.00 94.31 104 SER A C 1
ATOM 809 O O . SER A 1 104 ? 3.791 -1.299 -9.988 1.00 94.31 104 SER A O 1
ATOM 811 N N . ARG A 1 105 ? 4.914 -2.734 -8.684 1.00 93.25 105 ARG A N 1
ATOM 812 C CA . ARG A 1 105 ? 6.066 -2.891 -9.591 1.00 93.25 105 ARG A CA 1
ATOM 813 C C . ARG A 1 105 ? 5.687 -3.353 -10.996 1.00 93.25 105 ARG A C 1
ATOM 815 O O . ARG A 1 105 ? 6.311 -2.924 -11.967 1.00 93.25 105 ARG A O 1
ATOM 822 N N . THR A 1 106 ? 4.685 -4.219 -11.142 1.00 91.81 106 THR A N 1
ATOM 823 C CA . THR A 1 106 ? 4.251 -4.675 -12.475 1.00 91.81 106 THR A CA 1
ATOM 824 C C . THR A 1 106 ? 3.538 -3.559 -13.246 1.00 91.81 106 THR A C 1
ATOM 826 O O . THR A 1 106 ? 3.706 -3.438 -14.466 1.00 91.81 106 THR A O 1
ATOM 829 N N . TYR A 1 107 ? 2.800 -2.696 -12.540 1.00 92.19 107 TYR A N 1
ATOM 830 C CA . TYR A 1 107 ? 2.215 -1.480 -13.103 1.00 92.19 107 TYR A CA 1
ATOM 831 C C . TYR A 1 107 ? 3.307 -0.485 -13.488 1.00 92.19 107 TYR A C 1
ATOM 833 O O . TYR A 1 107 ? 3.291 -0.006 -14.618 1.00 92.19 107 TYR A O 1
ATOM 841 N N . ASP A 1 108 ? 4.291 -0.253 -12.619 1.00 92.88 108 ASP A N 1
ATOM 842 C CA . ASP A 1 108 ? 5.408 0.657 -12.886 1.00 92.88 108 ASP A CA 1
ATOM 843 C C . ASP A 1 108 ? 6.175 0.255 -14.147 1.00 92.88 108 ASP A C 1
ATOM 845 O O . ASP A 1 108 ? 6.441 1.094 -15.005 1.00 92.88 108 ASP A O 1
ATOM 849 N N . ARG A 1 109 ? 6.463 -1.041 -14.327 1.00 91.00 109 ARG A N 1
ATOM 850 C CA . ARG A 1 109 ? 7.099 -1.559 -15.552 1.00 91.00 109 ARG A CA 1
ATOM 851 C C . ARG A 1 109 ? 6.256 -1.292 -16.799 1.00 91.00 109 ARG A C 1
ATOM 853 O O . ARG A 1 109 ? 6.791 -0.930 -17.844 1.00 91.00 109 ARG A O 1
ATOM 860 N N . SER A 1 110 ? 4.941 -1.451 -16.690 1.00 90.81 110 SER A N 1
ATOM 861 C CA . SER A 1 110 ? 4.015 -1.220 -17.804 1.00 90.81 110 SER A CA 1
ATOM 862 C C . SER A 1 110 ? 3.888 0.263 -18.144 1.00 90.81 110 SER A C 1
ATOM 864 O O . SER A 1 110 ? 3.835 0.622 -19.318 1.00 90.81 110 SER A O 1
ATOM 866 N N . ILE A 1 111 ? 3.888 1.128 -17.127 1.00 91.38 111 ILE A N 1
ATOM 867 C CA . ILE A 1 111 ? 3.912 2.583 -17.290 1.00 91.38 111 ILE A CA 1
ATOM 868 C C . ILE A 1 111 ? 5.243 3.013 -17.904 1.00 91.38 111 ILE A C 1
ATOM 870 O O . ILE A 1 111 ? 5.226 3.776 -18.861 1.00 91.38 111 ILE A O 1
ATOM 874 N N . SER A 1 112 ? 6.374 2.493 -17.424 1.00 91.62 112 SER A N 1
ATOM 875 C CA . SER A 1 112 ? 7.700 2.785 -17.981 1.00 91.62 112 SER A CA 1
ATOM 876 C C . SER A 1 112 ? 7.760 2.427 -19.461 1.00 91.62 112 SER A C 1
ATOM 878 O O . SER A 1 112 ? 8.114 3.269 -20.278 1.00 91.62 112 SER A O 1
ATOM 880 N N . LYS A 1 113 ? 7.310 1.219 -19.824 1.00 91.12 113 LYS A N 1
ATOM 881 C CA . LYS A 1 113 ? 7.233 0.801 -21.225 1.00 91.12 113 LYS A CA 1
ATOM 882 C C . LYS A 1 113 ? 6.344 1.733 -22.050 1.00 91.12 113 LYS A C 1
ATOM 884 O O . LYS A 1 113 ? 6.714 2.118 -23.150 1.00 91.12 113 LYS A O 1
ATOM 889 N N . TRP A 1 114 ? 5.189 2.123 -21.515 1.00 89.94 114 TRP A N 1
ATOM 890 C CA . TRP A 1 114 ? 4.309 3.070 -22.193 1.00 89.94 114 TRP A CA 1
ATOM 891 C C . TRP A 1 114 ? 4.967 4.445 -22.391 1.00 89.94 114 TRP A C 1
ATOM 893 O O . TRP A 1 114 ? 4.799 5.040 -23.453 1.00 89.94 114 TRP A O 1
ATOM 903 N N . VAL A 1 115 ? 5.726 4.941 -21.407 1.00 90.75 115 VAL A N 1
ATOM 904 C CA . VAL A 1 115 ? 6.497 6.191 -21.525 1.00 90.75 115 VAL A CA 1
ATOM 905 C C . VAL A 1 115 ? 7.532 6.082 -22.645 1.00 90.75 115 VAL A C 1
ATOM 907 O O . VAL A 1 115 ? 7.665 7.011 -23.441 1.00 90.75 115 VAL A O 1
ATOM 910 N N . ASP A 1 116 ? 8.218 4.948 -22.757 1.00 91.56 116 ASP A N 1
ATOM 911 C CA . ASP A 1 116 ? 9.167 4.708 -23.845 1.00 91.56 116 ASP A CA 1
ATOM 912 C C . ASP A 1 116 ? 8.450 4.664 -25.208 1.00 91.56 116 ASP A C 1
ATOM 914 O O . ASP A 1 116 ? 8.856 5.352 -26.149 1.00 91.56 116 ASP A O 1
ATOM 918 N N . ASP A 1 117 ? 7.321 3.951 -25.294 1.00 89.06 117 ASP A N 1
ATOM 919 C CA . ASP A 1 117 ? 6.525 3.783 -26.517 1.00 89.06 117 ASP A CA 1
ATOM 920 C C . ASP A 1 117 ? 5.963 5.113 -27.065 1.00 89.06 117 ASP A C 1
ATOM 922 O O . ASP A 1 117 ? 5.805 5.271 -28.278 1.00 89.06 117 ASP A O 1
ATOM 926 N N . ILE A 1 118 ? 5.667 6.100 -26.207 1.00 87.25 118 ILE A N 1
ATOM 927 C CA . ILE A 1 118 ? 5.189 7.429 -26.644 1.00 87.25 118 ILE A CA 1
ATOM 928 C C . ILE A 1 118 ? 6.314 8.376 -27.094 1.00 87.25 118 ILE A C 1
ATOM 930 O O . ILE A 1 118 ? 6.033 9.533 -27.423 1.00 87.25 118 ILE A O 1
ATOM 934 N N . GLY A 1 119 ? 7.563 7.905 -27.128 1.00 86.88 119 GLY A N 1
ATOM 935 C CA . GLY A 1 119 ? 8.734 8.698 -27.500 1.00 86.88 119 GLY A CA 1
ATOM 936 C C . GLY A 1 119 ? 9.476 9.294 -26.303 1.00 86.88 119 GLY A C 1
ATOM 937 O O . GLY A 1 119 ? 10.086 10.354 -26.444 1.00 86.88 119 GLY A O 1
ATOM 938 N N . GLY A 1 120 ? 9.403 8.645 -25.140 1.00 89.25 120 GLY A N 1
ATOM 939 C CA . GLY A 1 120 ? 10.139 9.011 -23.934 1.00 89.25 120 GLY A CA 1
ATOM 940 C C . GLY A 1 120 ? 9.517 10.145 -23.116 1.00 89.25 120 GLY A C 1
ATOM 941 O O . GLY A 1 120 ? 8.475 10.718 -23.448 1.00 89.25 120 GLY A O 1
ATOM 942 N N . VAL A 1 121 ? 10.201 10.483 -22.020 1.00 90.12 121 VAL A N 1
ATOM 943 C CA . VAL A 1 121 ? 9.752 11.463 -21.013 1.00 90.12 121 VAL A CA 1
ATOM 944 C C . VAL A 1 121 ? 9.494 12.848 -21.615 1.00 90.12 121 VAL A C 1
ATOM 946 O O . VAL A 1 121 ? 8.556 13.527 -21.203 1.00 90.12 121 VAL A O 1
ATOM 949 N N . GLU A 1 122 ? 10.254 13.241 -22.638 1.00 89.69 122 GLU A N 1
ATOM 950 C CA . GLU A 1 122 ? 10.110 14.543 -23.305 1.00 89.69 122 GLU A CA 1
ATOM 951 C C . GLU A 1 122 ? 8.711 14.745 -23.909 1.00 89.69 122 GLU A C 1
ATOM 953 O O . GLU A 1 122 ? 8.131 15.827 -23.834 1.00 89.69 122 GLU A O 1
ATOM 958 N N . ASN A 1 123 ? 8.121 13.676 -24.452 1.00 86.19 123 ASN A N 1
ATOM 959 C CA . ASN A 1 123 ? 6.805 13.714 -25.091 1.00 86.19 123 ASN A CA 1
ATOM 960 C C . ASN A 1 123 ? 5.648 13.462 -24.108 1.00 86.19 123 ASN A C 1
ATOM 962 O O . ASN A 1 123 ? 4.473 13.594 -24.472 1.00 86.19 123 ASN A O 1
ATOM 966 N N . LEU A 1 124 ? 5.953 13.126 -22.850 1.00 87.00 124 LEU A N 1
ATOM 967 C CA . LEU A 1 124 ? 4.966 12.783 -21.829 1.00 87.00 124 LEU A CA 1
ATOM 968 C C . LEU A 1 124 ? 4.040 13.960 -21.503 1.00 87.00 124 LEU A C 1
ATOM 970 O O . LEU A 1 124 ? 2.823 13.789 -21.438 1.00 87.00 124 LEU A O 1
ATOM 974 N N . GLY A 1 125 ? 4.596 15.163 -21.330 1.00 84.81 125 GLY A N 1
ATOM 975 C CA . GLY A 1 125 ? 3.824 16.364 -20.994 1.00 84.81 125 GLY A CA 1
ATOM 976 C C . GLY A 1 125 ? 2.847 16.761 -22.099 1.00 84.81 125 GLY A C 1
ATOM 977 O O . GLY A 1 125 ? 1.695 17.102 -21.828 1.00 84.81 125 GLY A O 1
ATOM 978 N N . ASP A 1 126 ? 3.262 16.636 -23.356 1.00 84.44 126 ASP A N 1
ATOM 979 C CA . ASP A 1 126 ? 2.399 16.923 -24.501 1.00 84.44 126 ASP A CA 1
ATOM 980 C C . ASP A 1 126 ? 1.281 15.886 -24.620 1.00 84.44 126 ASP A C 1
ATOM 982 O O . ASP A 1 126 ? 0.113 16.225 -24.830 1.00 84.44 126 ASP A O 1
ATOM 986 N N . LYS A 1 127 ? 1.620 14.613 -24.388 1.00 80.88 127 LYS A N 1
ATOM 987 C CA . LYS A 1 127 ? 0.655 13.518 -24.369 1.00 80.88 127 LYS A CA 1
ATOM 988 C C . LYS A 1 127 ? -0.223 13.496 -23.129 1.00 80.88 127 LYS A C 1
ATOM 990 O O . LYS A 1 127 ? -1.269 12.886 -23.231 1.00 80.88 127 LYS A O 1
ATOM 995 N N . LEU A 1 128 ? 0.096 14.090 -21.989 1.00 82.62 128 LEU A N 1
ATOM 996 C CA . LEU A 1 128 ? -0.804 14.063 -20.823 1.00 82.62 128 LEU A CA 1
ATOM 997 C C . LEU A 1 128 ? -1.547 15.382 -20.615 1.00 82.62 128 LEU A C 1
ATOM 999 O O . LEU A 1 128 ? -2.717 15.361 -20.241 1.00 82.62 128 LEU A O 1
ATOM 1003 N N . LEU A 1 129 ? -0.893 16.513 -20.888 1.00 82.44 129 LEU A N 1
ATOM 1004 C CA . LEU A 1 129 ? -1.356 17.840 -20.479 1.00 82.44 129 LEU A CA 1
ATOM 1005 C C . LEU A 1 129 ? -1.718 18.743 -21.666 1.00 82.44 129 LEU A C 1
ATOM 1007 O O . LEU A 1 129 ? -2.746 19.415 -21.617 1.00 82.44 129 LEU A O 1
ATOM 1011 N N . LYS A 1 130 ? -0.923 18.767 -22.748 1.00 72.31 130 LYS A N 1
ATOM 1012 C CA . LYS A 1 130 ? -1.113 19.724 -23.865 1.00 72.31 130 LYS A CA 1
ATOM 1013 C C . LYS A 1 130 ? -2.054 19.222 -24.972 1.00 72.31 130 LYS A C 1
ATOM 1015 O O . LYS A 1 130 ? -1.782 19.390 -26.161 1.00 72.31 130 LYS A O 1
ATOM 1020 N N . ARG A 1 131 ? -3.184 18.618 -24.593 1.00 65.81 131 ARG A N 1
ATOM 1021 C CA . ARG A 1 131 ? -4.181 18.073 -25.535 1.00 65.81 131 ARG A CA 1
ATOM 1022 C C . ARG A 1 131 ? -5.238 19.094 -25.948 1.00 65.81 131 ARG A C 1
ATOM 1024 O O . ARG A 1 131 ? -5.565 20.019 -25.206 1.00 65.81 131 ARG A O 1
ATOM 1031 N N . ARG A 1 132 ? -5.837 18.896 -27.128 1.00 66.00 132 ARG A N 1
ATOM 1032 C CA . ARG A 1 132 ? -7.016 19.672 -27.559 1.00 66.00 132 ARG A CA 1
ATOM 1033 C C . ARG A 1 132 ? -8.243 19.222 -26.756 1.00 66.00 132 ARG A C 1
ATOM 1035 O O . ARG A 1 132 ? -8.385 18.042 -26.462 1.00 66.00 132 ARG A O 1
ATOM 1042 N N . LYS A 1 133 ? -9.179 20.140 -26.479 1.00 66.31 133 LYS A N 1
ATOM 1043 C CA . LYS A 1 133 ? -10.392 19.924 -25.649 1.00 66.31 133 LYS A CA 1
ATOM 1044 C C . LYS A 1 133 ? -11.262 18.705 -26.027 1.00 66.31 133 LYS A C 1
ATOM 1046 O O . LYS A 1 133 ? -12.051 18.261 -25.203 1.00 66.31 133 LYS A O 1
ATOM 1051 N N . ASN A 1 134 ? -11.116 18.175 -27.246 1.00 69.31 134 ASN A N 1
ATOM 1052 C CA . ASN A 1 134 ? -11.910 17.065 -27.783 1.00 69.31 134 ASN A CA 1
ATOM 1053 C C . ASN A 1 134 ? -11.158 15.716 -27.826 1.00 69.31 134 ASN A C 1
ATOM 1055 O O . ASN A 1 134 ? -11.732 14.722 -28.268 1.00 69.31 134 ASN A O 1
ATOM 1059 N N . GLU A 1 135 ? -9.894 15.646 -27.393 1.00 72.75 135 GLU A N 1
ATOM 1060 C CA . GLU A 1 135 ? -9.145 14.384 -27.311 1.00 72.75 135 GLU A CA 1
ATOM 1061 C C . GLU A 1 135 ? -9.350 13.706 -25.951 1.00 72.75 135 GLU A C 1
ATOM 1063 O O . GLU A 1 135 ? -9.088 14.290 -24.900 1.00 72.75 135 GLU A O 1
ATOM 1068 N N . LYS A 1 136 ? -9.786 12.440 -25.960 1.00 72.12 136 LYS A N 1
ATOM 1069 C CA . LYS A 1 136 ? -9.901 11.624 -24.741 1.00 72.12 136 LYS A CA 1
ATOM 1070 C C . LYS A 1 136 ? -8.512 11.299 -24.195 1.00 72.12 136 LYS A C 1
ATOM 1072 O O . LYS A 1 136 ? -7.600 11.046 -24.979 1.00 72.12 136 LYS A O 1
ATOM 1077 N N . LEU A 1 137 ? -8.360 11.282 -22.868 1.00 74.94 137 LEU A N 1
ATOM 1078 C CA . LEU A 1 137 ? -7.131 10.849 -22.191 1.00 74.94 137 LEU A CA 1
ATOM 1079 C C . LEU A 1 137 ? -6.720 9.436 -22.641 1.00 74.94 137 LEU A C 1
ATOM 1081 O O . LEU A 1 137 ? -7.595 8.636 -22.988 1.00 74.94 137 LEU A O 1
ATOM 1085 N N . PRO A 1 138 ? -5.409 9.120 -22.664 1.00 76.25 138 PRO A N 1
ATOM 1086 C CA . PRO A 1 138 ? -4.987 7.763 -22.962 1.00 76.25 138 PRO A CA 1
ATOM 1087 C C . PRO A 1 138 ? -5.553 6.854 -21.872 1.00 76.25 138 PRO A C 1
ATOM 1089 O O . PRO A 1 138 ? -5.365 7.100 -20.682 1.00 76.25 138 PRO A O 1
ATOM 1092 N N . VAL A 1 139 ? -6.289 5.828 -22.286 1.00 80.31 139 VAL A N 1
ATOM 1093 C CA . VAL A 1 139 ? -6.821 4.837 -21.357 1.00 80.31 139 VAL A CA 1
ATOM 1094 C C . VAL A 1 139 ? -5.697 3.854 -21.073 1.00 80.31 139 VAL A C 1
ATOM 1096 O O . VAL A 1 139 ? -5.288 3.100 -21.956 1.00 80.31 139 VAL A O 1
ATOM 1099 N N . PHE A 1 140 ? -5.176 3.884 -19.850 1.00 81.88 140 PHE A N 1
ATOM 1100 C CA . PHE A 1 140 ? -4.226 2.878 -19.402 1.00 81.88 140 PHE A CA 1
ATOM 1101 C C . PHE A 1 140 ? -4.959 1.547 -19.249 1.00 81.88 140 PHE A C 1
ATOM 1103 O O . PHE A 1 140 ? -5.951 1.460 -18.525 1.00 81.88 140 PHE A O 1
ATOM 1110 N N . THR A 1 141 ? -4.479 0.520 -19.946 1.00 82.31 141 THR A N 1
ATOM 1111 C CA . THR A 1 141 ? -4.971 -0.846 -19.762 1.00 82.31 141 THR A CA 1
ATOM 1112 C C . THR A 1 141 ? -4.092 -1.508 -18.708 1.00 82.31 141 THR A C 1
ATOM 1114 O O . THR A 1 141 ? -2.895 -1.660 -18.958 1.00 82.31 141 THR A O 1
ATOM 1117 N N . PRO A 1 142 ? -4.639 -1.873 -17.535 1.00 80.62 142 PRO A N 1
ATOM 1118 C CA . PRO A 1 142 ? -3.865 -2.529 -16.493 1.00 80.62 142 PRO A CA 1
ATOM 1119 C C . PRO A 1 142 ? -3.160 -3.786 -17.015 1.00 80.62 142 PRO A C 1
ATOM 1121 O O . PRO A 1 142 ? -3.788 -4.571 -17.735 1.00 80.62 142 PRO A O 1
ATOM 1124 N N . PRO A 1 143 ? -1.882 -4.012 -16.662 1.00 85.38 143 PRO A N 1
ATOM 1125 C CA . PRO A 1 143 ? -1.215 -5.250 -17.021 1.00 85.38 143 PRO A CA 1
ATOM 1126 C C . PRO A 1 143 ? -1.901 -6.424 -16.330 1.00 85.38 143 PRO A C 1
ATOM 1128 O O . PRO A 1 143 ? -2.217 -6.365 -15.136 1.00 85.38 143 PRO A O 1
ATOM 1131 N N . LYS A 1 144 ? -2.091 -7.514 -17.078 1.00 88.12 144 LYS A N 1
ATOM 1132 C CA . LYS A 1 144 ? -2.548 -8.773 -16.498 1.00 88.12 144 LYS A CA 1
ATOM 1133 C C . LYS A 1 144 ? -1.495 -9.246 -15.499 1.00 88.12 144 LYS A C 1
ATOM 1135 O O . LYS A 1 144 ? -0.353 -9.499 -15.883 1.00 88.12 144 LYS A O 1
ATOM 1140 N N . GLN A 1 145 ? -1.880 -9.355 -14.232 1.00 90.12 145 GLN A N 1
ATOM 1141 C CA . GLN A 1 145 ? -0.992 -9.905 -13.218 1.00 90.12 145 GLN A CA 1
ATOM 1142 C C . GLN A 1 145 ? -0.793 -11.396 -13.486 1.00 90.12 145 GLN A C 1
ATOM 1144 O O . GLN A 1 145 ? -1.735 -12.117 -13.812 1.00 90.12 145 GLN A O 1
ATOM 1149 N N . THR A 1 146 ? 0.453 -11.837 -13.377 1.00 93.81 146 THR A N 1
ATOM 1150 C CA . THR A 1 146 ? 0.848 -13.244 -13.472 1.00 93.81 146 THR A CA 1
ATOM 1151 C C . THR A 1 146 ? 1.718 -13.564 -12.271 1.00 93.81 146 THR A C 1
ATOM 1153 O O . THR A 1 146 ? 2.412 -12.682 -11.752 1.00 93.81 146 THR A O 1
ATOM 1156 N N . VAL A 1 147 ? 1.679 -14.813 -11.814 1.00 93.69 147 VAL A N 1
ATOM 1157 C CA . VAL A 1 147 ? 2.483 -15.255 -10.669 1.00 93.69 147 VAL A CA 1
ATOM 1158 C C . VAL A 1 147 ? 3.964 -15.039 -10.957 1.00 93.69 147 VAL A C 1
ATOM 1160 O O . VAL A 1 147 ? 4.693 -14.541 -10.106 1.00 93.69 147 VAL A O 1
ATOM 1163 N N . GLU A 1 148 ? 4.396 -15.312 -12.185 1.00 94.62 148 GLU A N 1
ATOM 1164 C CA . GLU A 1 148 ? 5.772 -15.138 -12.636 1.00 94.62 148 GLU A CA 1
ATOM 1165 C C . GLU A 1 148 ? 6.230 -13.680 -12.500 1.00 94.62 148 GLU A C 1
ATOM 1167 O O . GLU A 1 148 ? 7.290 -13.424 -11.929 1.00 94.62 148 GLU A O 1
ATOM 1172 N N . ALA A 1 149 ? 5.418 -12.717 -12.952 1.00 93.75 149 ALA A N 1
ATOM 1173 C CA . ALA A 1 149 ? 5.749 -11.294 -12.858 1.00 93.75 149 ALA A CA 1
ATOM 1174 C C . ALA A 1 149 ? 5.791 -10.791 -11.406 1.00 93.75 149 ALA A C 1
ATOM 1176 O O . ALA A 1 149 ? 6.616 -9.936 -11.067 1.00 93.75 149 ALA A O 1
ATOM 1177 N N . LEU A 1 150 ? 4.924 -11.321 -10.537 1.00 95.38 150 LEU A N 1
ATOM 1178 C CA . LEU A 1 150 ? 4.926 -11.001 -9.107 1.00 95.38 150 LEU A CA 1
ATOM 1179 C C . LEU A 1 150 ? 6.165 -11.582 -8.413 1.00 95.38 150 LEU A C 1
ATOM 1181 O O . LEU A 1 150 ? 6.820 -10.879 -7.646 1.00 95.38 150 LEU A O 1
ATOM 1185 N N . LEU A 1 151 ? 6.533 -12.829 -8.721 1.00 95.88 151 LEU A N 1
ATOM 1186 C CA . LEU A 1 151 ? 7.743 -13.466 -8.198 1.00 95.88 151 LEU A CA 1
ATOM 1187 C C . LEU A 1 151 ? 9.008 -12.726 -8.642 1.00 95.88 151 LEU A C 1
ATOM 1189 O O . LEU A 1 151 ? 9.878 -12.445 -7.820 1.00 95.88 151 LEU A O 1
ATOM 1193 N N . GLU A 1 152 ? 9.103 -12.372 -9.923 1.00 95.38 152 GLU A N 1
ATOM 1194 C CA . GLU A 1 152 ? 10.227 -11.599 -10.455 1.00 95.38 152 GLU A CA 1
ATOM 1195 C C . GLU A 1 152 ? 10.355 -10.242 -9.747 1.00 95.38 152 GLU A C 1
ATOM 1197 O O . GLU A 1 152 ? 11.444 -9.855 -9.313 1.00 95.38 152 GLU A O 1
ATOM 1202 N N . SER A 1 153 ? 9.225 -9.551 -9.560 1.00 95.06 153 SER A N 1
ATOM 1203 C CA . SER A 1 153 ? 9.175 -8.285 -8.824 1.00 95.06 153 SER A CA 1
ATOM 1204 C C . SER A 1 153 ? 9.625 -8.458 -7.371 1.00 95.06 153 SER A C 1
ATOM 1206 O O . SER A 1 153 ? 10.343 -7.607 -6.846 1.00 95.06 153 SER A O 1
ATOM 1208 N N . GLY A 1 154 ? 9.275 -9.581 -6.740 1.00 95.62 154 GLY A N 1
ATOM 1209 C CA . GLY A 1 154 ? 9.664 -9.894 -5.367 1.00 95.62 154 GLY A CA 1
ATOM 1210 C C . GLY A 1 154 ? 11.159 -10.108 -5.201 1.00 95.62 154 GLY A C 1
ATOM 1211 O O . GLY A 1 154 ? 11.767 -9.503 -4.321 1.00 95.62 154 GLY A O 1
ATOM 1212 N N . TYR A 1 155 ? 11.787 -10.881 -6.086 1.00 96.12 155 TYR A N 1
ATOM 1213 C CA . TYR A 1 155 ? 13.243 -11.040 -6.057 1.00 96.12 155 TYR A CA 1
ATOM 1214 C C . TYR A 1 155 ? 13.983 -9.727 -6.319 1.00 96.12 155 TYR A C 1
ATOM 1216 O O . TYR A 1 155 ? 14.992 -9.457 -5.666 1.00 96.12 155 TYR A O 1
ATOM 1224 N N . SER A 1 156 ? 13.478 -8.897 -7.239 1.00 95.31 156 SER A N 1
ATOM 1225 C CA . SER A 1 156 ? 14.040 -7.564 -7.484 1.00 95.31 156 SER A CA 1
ATOM 1226 C C . SER A 1 156 ? 13.980 -6.699 -6.225 1.00 95.31 156 SER A C 1
ATOM 1228 O O . SER A 1 156 ? 14.986 -6.109 -5.838 1.00 95.31 156 SER A O 1
ATOM 1230 N N . LEU A 1 157 ? 12.827 -6.668 -5.547 1.00 94.50 157 LEU A N 1
ATOM 1231 C CA . LEU A 1 157 ? 12.647 -5.896 -4.317 1.00 94.50 157 LEU A CA 1
ATOM 1232 C C . LEU A 1 157 ? 13.547 -6.378 -3.180 1.00 94.50 157 LEU A C 1
ATOM 1234 O O . LEU A 1 157 ? 14.161 -5.550 -2.515 1.00 94.50 157 LEU A O 1
ATOM 1238 N N . LEU A 1 158 ? 13.673 -7.691 -2.973 1.00 94.44 158 LEU A N 1
ATOM 1239 C CA . LEU A 1 158 ? 14.562 -8.234 -1.941 1.00 94.44 158 LEU A CA 1
ATOM 1240 C C . LEU A 1 158 ? 16.024 -7.860 -2.193 1.00 94.44 158 LEU A C 1
ATOM 1242 O O . LEU A 1 158 ? 16.736 -7.475 -1.267 1.00 94.44 158 LEU A O 1
ATOM 1246 N N . LYS A 1 159 ? 16.463 -7.917 -3.455 1.00 94.75 159 LYS A N 1
ATOM 1247 C CA . LYS A 1 159 ? 17.812 -7.490 -3.835 1.00 94.75 159 LYS A CA 1
ATOM 1248 C C . LYS A 1 159 ? 18.031 -6.006 -3.539 1.00 94.75 159 LYS A C 1
ATOM 1250 O O . LYS A 1 159 ? 19.071 -5.638 -3.001 1.00 94.75 159 LYS A O 1
ATOM 1255 N N . GLU A 1 160 ? 17.060 -5.155 -3.859 1.00 93.12 160 GLU A N 1
ATOM 1256 C CA . GLU A 1 160 ? 17.127 -3.724 -3.544 1.00 93.12 160 GLU A CA 1
ATOM 1257 C C . GLU A 1 160 ? 17.157 -3.461 -2.031 1.00 93.12 160 GLU A C 1
ATOM 1259 O O . GLU A 1 160 ? 17.982 -2.675 -1.564 1.00 93.12 160 GLU A O 1
ATOM 1264 N N . GLN A 1 161 ? 16.318 -4.150 -1.250 1.00 91.38 161 GLN A N 1
ATOM 1265 C CA . GLN A 1 161 ? 16.318 -4.054 0.214 1.00 91.38 161 GLN A CA 1
ATOM 1266 C C . GLN A 1 161 ? 17.679 -4.442 0.802 1.00 91.38 161 GLN A C 1
ATOM 1268 O O . GLN A 1 161 ? 18.207 -3.722 1.652 1.00 91.38 161 GLN A O 1
ATOM 1273 N N . GLN A 1 162 ? 18.273 -5.538 0.323 1.00 92.19 162 GLN A N 1
ATOM 1274 C CA . GLN A 1 162 ? 19.596 -5.982 0.756 1.00 92.19 162 GLN A CA 1
ATOM 1275 C C . GLN A 1 162 ? 20.672 -4.931 0.454 1.00 92.19 162 GLN A C 1
ATOM 1277 O O . GLN A 1 162 ? 21.426 -4.560 1.351 1.00 92.19 162 GLN A O 1
ATOM 1282 N N . LEU A 1 163 ? 20.695 -4.384 -0.765 1.00 93.81 163 LEU A N 1
ATOM 1283 C CA . LEU A 1 163 ? 21.652 -3.342 -1.157 1.00 93.81 163 LEU A CA 1
ATOM 1284 C C . LEU A 1 163 ? 21.532 -2.082 -0.286 1.00 93.81 163 LEU A C 1
ATOM 1286 O O . LEU A 1 163 ? 22.543 -1.487 0.096 1.00 93.81 163 LEU A O 1
ATOM 1290 N N . ILE A 1 164 ? 20.306 -1.673 0.058 1.00 92.00 164 ILE A N 1
ATOM 1291 C CA . ILE A 1 164 ? 20.066 -0.531 0.951 1.00 92.00 164 ILE A CA 1
ATOM 1292 C C . ILE A 1 164 ? 20.602 -0.824 2.355 1.00 92.00 164 ILE A C 1
ATOM 1294 O O . ILE A 1 164 ? 21.253 0.044 2.941 1.00 92.00 164 ILE A O 1
ATOM 1298 N N . MET A 1 165 ? 20.351 -2.021 2.892 1.00 88.38 165 MET A N 1
ATOM 1299 C CA . MET A 1 165 ? 20.861 -2.422 4.207 1.00 88.38 165 MET A CA 1
ATOM 1300 C C . MET A 1 165 ? 22.391 -2.441 4.232 1.00 88.38 165 MET A C 1
ATOM 1302 O O . MET A 1 165 ? 22.983 -1.806 5.102 1.00 88.38 165 MET A O 1
ATOM 1306 N N . GLU A 1 166 ? 23.032 -3.078 3.251 1.00 91.75 166 GLU A N 1
ATOM 1307 C CA . GLU A 1 166 ? 24.495 -3.135 3.125 1.00 91.75 166 GLU A CA 1
ATOM 1308 C C . GLU A 1 166 ? 25.113 -1.733 3.020 1.00 91.75 166 GLU A C 1
ATOM 1310 O O . GLU A 1 166 ? 26.082 -1.414 3.710 1.00 91.75 166 GLU A O 1
ATOM 1315 N N . THR A 1 167 ? 24.506 -0.851 2.222 1.00 90.19 167 THR A N 1
ATOM 1316 C CA . THR A 1 167 ? 24.962 0.539 2.077 1.00 90.19 167 THR A CA 1
ATOM 1317 C C . THR A 1 167 ? 24.809 1.330 3.380 1.00 90.19 167 THR A C 1
ATOM 1319 O O . THR A 1 167 ? 25.675 2.139 3.717 1.00 90.19 167 THR A O 1
ATOM 1322 N N . ARG A 1 168 ? 23.711 1.130 4.124 1.00 87.94 168 ARG A N 1
ATOM 1323 C CA . ARG A 1 168 ? 23.488 1.780 5.428 1.00 87.94 168 ARG A CA 1
ATOM 1324 C C . ARG A 1 168 ? 24.509 1.316 6.461 1.00 87.94 168 ARG A C 1
ATOM 1326 O O . ARG A 1 168 ? 25.131 2.169 7.085 1.00 87.94 168 ARG A O 1
ATOM 1333 N N . LEU A 1 169 ? 24.720 0.003 6.565 1.00 86.62 169 LEU A N 1
ATOM 1334 C CA . LEU A 1 169 ? 25.725 -0.603 7.440 1.00 86.62 169 LEU A CA 1
ATOM 1335 C C . LEU A 1 169 ? 27.115 -0.047 7.129 1.00 86.62 169 LEU A C 1
ATOM 1337 O O . LEU A 1 169 ? 27.792 0.452 8.020 1.00 86.62 169 LEU A O 1
ATOM 1341 N N . SER A 1 170 ? 27.520 -0.044 5.855 1.00 87.62 170 SER A N 1
ATOM 1342 C CA . SER A 1 170 ? 28.813 0.510 5.440 1.00 87.62 170 SER A CA 1
ATOM 1343 C C . SER A 1 170 ? 28.987 1.972 5.870 1.00 87.62 170 SER A C 1
ATOM 1345 O O . SER A 1 170 ? 30.014 2.313 6.454 1.00 87.62 170 SER A O 1
ATOM 1347 N N . LYS A 1 171 ? 27.974 2.826 5.662 1.00 87.00 171 LYS A N 1
ATOM 1348 C CA . LYS A 1 171 ? 28.011 4.230 6.107 1.00 87.00 171 LYS A CA 1
ATOM 1349 C C . LYS A 1 171 ? 28.111 4.371 7.626 1.00 87.00 171 LYS A C 1
ATOM 1351 O O . LYS A 1 171 ? 28.758 5.299 8.095 1.00 87.00 171 LYS A O 1
ATOM 1356 N N . GLU A 1 172 ? 27.460 3.496 8.383 1.00 85.12 172 GLU A N 1
ATOM 1357 C CA . GLU A 1 172 ? 27.512 3.500 9.847 1.00 85.12 172 GLU A CA 1
ATOM 1358 C C . GLU A 1 172 ? 28.895 3.089 10.366 1.00 85.12 172 GLU A C 1
ATOM 1360 O O . GLU A 1 172 ? 29.444 3.769 11.227 1.00 85.12 172 GLU A O 1
ATOM 1365 N N . TYR A 1 173 ? 29.515 2.063 9.774 1.00 79.19 173 TYR A N 1
ATOM 1366 C CA . TYR A 1 173 ? 30.886 1.667 10.108 1.00 79.19 173 TYR A CA 1
ATOM 1367 C C . TYR A 1 173 ? 31.921 2.730 9.722 1.00 79.19 173 TYR A C 1
ATOM 1369 O O . TYR A 1 173 ? 32.836 2.989 10.497 1.00 79.19 173 TYR A O 1
ATOM 1377 N N . MET A 1 174 ? 31.779 3.368 8.556 1.00 79.88 174 MET A N 1
ATOM 1378 C CA . MET A 1 174 ? 32.724 4.396 8.101 1.00 79.88 174 MET A CA 1
ATOM 1379 C C . MET A 1 174 ? 32.645 5.696 8.906 1.00 79.88 174 MET A C 1
ATOM 1381 O O . MET A 1 174 ? 33.656 6.373 9.038 1.00 79.88 174 MET A O 1
ATOM 1385 N N . LYS A 1 175 ? 31.487 6.034 9.489 1.00 71.06 175 LYS A N 1
ATOM 1386 C CA . LYS A 1 175 ? 31.365 7.187 10.399 1.00 71.06 175 LYS A CA 1
ATOM 1387 C C . LYS A 1 175 ? 32.239 7.067 11.648 1.00 71.06 175 LYS A C 1
ATOM 1389 O O . LYS A 1 175 ? 32.617 8.091 12.194 1.00 71.06 175 LYS A O 1
ATOM 1394 N N . ASN A 1 176 ? 32.559 5.846 12.071 1.00 61.59 176 ASN A N 1
ATOM 1395 C CA . ASN A 1 176 ? 33.349 5.577 13.273 1.00 61.59 176 ASN A CA 1
ATOM 1396 C C . ASN A 1 176 ? 34.854 5.395 12.978 1.00 61.59 176 ASN A C 1
ATOM 1398 O O . ASN A 1 176 ? 35.575 4.905 13.841 1.00 61.59 176 ASN A O 1
ATOM 1402 N N . ILE A 1 177 ? 35.317 5.690 11.753 1.00 61.06 177 ILE A N 1
ATOM 1403 C CA . ILE A 1 177 ? 36.732 5.568 11.339 1.00 61.06 177 ILE A CA 1
ATOM 1404 C C . ILE A 1 177 ? 37.441 6.938 11.289 1.00 61.06 177 ILE A C 1
ATOM 1406 O O . ILE A 1 177 ? 38.668 6.978 11.287 1.00 61.06 177 ILE A O 1
ATOM 1410 N N . ASP A 1 178 ? 36.687 8.042 11.288 1.00 55.38 178 ASP A N 1
ATOM 1411 C CA . ASP A 1 178 ? 37.216 9.416 11.257 1.00 55.38 178 ASP A CA 1
ATOM 1412 C C . ASP A 1 178 ? 37.283 10.092 12.655 1.00 55.38 178 ASP A C 1
ATOM 1414 O O . ASP A 1 178 ? 37.532 11.296 12.729 1.00 55.38 178 ASP A O 1
ATOM 1418 N N . ASP A 1 179 ? 37.103 9.324 13.741 1.00 47.12 179 ASP A N 1
ATOM 1419 C CA . ASP A 1 179 ? 37.391 9.701 15.145 1.00 47.12 179 ASP A CA 1
ATOM 1420 C C . ASP A 1 179 ? 38.631 8.944 15.665 1.00 47.12 179 ASP A C 1
ATOM 1422 O O . ASP A 1 179 ? 39.413 9.535 16.450 1.00 47.12 179 ASP A O 1
#

Organism: Trema orientale (NCBI:txid63057)

Foldseek 3Di:
DFEDEQEDEPVCLDDPDPPNSVVVVVVSQVVQVCCCVPVVTHYDYHYPDDPDPDDDDDDDDDPVSLLVLLCVVCVVLPQDSVLSNVLCVVPDPDDSVLSVQLQVVQQVVLVQVVCVVCPHPVCVCCLAPVDDPPDDRPDDDRDRDDSVSSVVSSVVVVVVVVVVVVVVVVVVVVVVVVD

InterPro domains:
  IPR044960 Ribulose bisphosphate carboxylase/oxygenase activase-like [PTHR32429] (60-179)
  IPR048571 Ribulose bisphosphate carboxylase/oxygenase activase, AAA, helical [PF21228] (64-161)